Protein AF-A0A7S7UME5-F1 (afdb_monomer_lite)

Structure (mmCIF, N/CA/C/O backbone):
data_AF-A0A7S7UME5-F1
#
_entry.id   AF-A0A7S7UME5-F1
#
loop_
_atom_site.group_PDB
_atom_site.id
_atom_site.type_symbol
_atom_site.label_atom_id
_atom_site.label_alt_id
_atom_site.label_comp_id
_atom_site.label_asym_id
_atom_site.label_entity_id
_atom_site.label_seq_id
_atom_site.pdbx_PDB_ins_code
_atom_site.Cartn_x
_atom_site.Cartn_y
_atom_site.Cartn_z
_atom_site.occupancy
_atom_site.B_iso_or_equiv
_atom_site.auth_seq_id
_atom_site.auth_comp_id
_atom_site.auth_asym_id
_atom_site.auth_atom_id
_atom_site.pdbx_PDB_model_num
ATOM 1 N N . MET A 1 1 ? -12.596 3.383 28.297 1.00 74.31 1 MET A N 1
ATOM 2 C CA . MET A 1 1 ? -12.587 4.256 27.106 1.00 74.31 1 MET A CA 1
ATOM 3 C C . MET A 1 1 ? -13.983 4.830 26.935 1.00 74.31 1 MET A C 1
ATOM 5 O O . MET A 1 1 ? -14.942 4.095 27.133 1.00 74.31 1 MET A O 1
ATOM 9 N N . THR A 1 2 ? -14.119 6.123 26.660 1.00 87.06 2 THR A N 1
ATOM 10 C CA . THR A 1 2 ? -15.431 6.769 26.489 1.00 87.06 2 THR A CA 1
ATOM 11 C C . THR A 1 2 ? -15.972 6.555 25.071 1.00 87.06 2 THR A C 1
ATOM 13 O O . THR A 1 2 ? -15.206 6.370 24.124 1.00 87.06 2 THR A O 1
ATOM 16 N N . ASN A 1 3 ? -17.294 6.633 24.888 1.00 87.62 3 ASN A N 1
ATOM 17 C CA . ASN A 1 3 ? -17.919 6.502 23.562 1.00 87.62 3 ASN A CA 1
ATOM 18 C C . ASN A 1 3 ? -17.400 7.544 22.553 1.00 87.62 3 ASN A C 1
ATOM 20 O O . ASN A 1 3 ? -17.252 7.245 21.368 1.00 87.62 3 ASN A O 1
ATOM 24 N N . ALA A 1 4 ? -17.087 8.756 23.021 1.00 89.50 4 ALA A N 1
ATOM 25 C CA . ALA A 1 4 ? -16.542 9.822 22.186 1.00 89.50 4 ALA A CA 1
ATOM 26 C C . ALA A 1 4 ? -15.124 9.497 21.685 1.00 89.50 4 ALA A C 1
ATOM 28 O O . ALA A 1 4 ? -14.830 9.689 20.504 1.00 89.50 4 ALA A O 1
ATOM 29 N N . GLU A 1 5 ? -14.262 8.953 22.549 1.00 87.62 5 GLU A N 1
ATOM 30 C CA . GLU A 1 5 ? -12.923 8.491 22.162 1.00 87.62 5 GLU A CA 1
ATOM 31 C C . GLU A 1 5 ? -13.016 7.329 21.170 1.00 87.62 5 GLU A C 1
ATOM 33 O O . GLU A 1 5 ? -12.347 7.346 20.138 1.00 87.62 5 GLU A O 1
ATOM 38 N N . HIS A 1 6 ? -13.900 6.360 21.429 1.00 86.50 6 HIS A N 1
ATOM 39 C CA . HIS A 1 6 ? -14.111 5.210 20.546 1.00 86.50 6 HIS A CA 1
ATOM 40 C C . HIS A 1 6 ? -14.535 5.649 19.135 1.00 86.50 6 HIS A C 1
ATOM 42 O O . HIS A 1 6 ? -13.988 5.194 18.128 1.00 86.50 6 HIS A O 1
ATOM 48 N N . TYR A 1 7 ? -15.454 6.615 19.052 1.00 89.94 7 TYR A N 1
ATOM 49 C CA . TYR A 1 7 ? -15.890 7.206 17.789 1.00 89.94 7 TYR A CA 1
ATOM 50 C C . TYR A 1 7 ? -14.749 7.914 17.041 1.00 89.94 7 TYR A C 1
ATOM 52 O O . TYR A 1 7 ? -14.586 7.733 15.830 1.00 89.94 7 TYR A O 1
ATOM 60 N N . GLN A 1 8 ? -13.925 8.697 17.745 1.00 93.38 8 GLN A N 1
ATOM 61 C CA . GLN A 1 8 ? -12.789 9.382 17.127 1.00 93.38 8 GLN A CA 1
ATOM 62 C C . GLN A 1 8 ? -11.740 8.403 16.592 1.00 93.38 8 GLN A C 1
ATOM 64 O O . GLN A 1 8 ? -11.241 8.609 15.481 1.00 93.38 8 GLN A O 1
ATOM 69 N N . ILE A 1 9 ? -11.422 7.338 17.336 1.00 90.19 9 ILE A N 1
ATOM 70 C CA . ILE A 1 9 ? -10.475 6.318 16.870 1.00 90.19 9 ILE A CA 1
ATOM 71 C C . ILE A 1 9 ? -11.028 5.599 15.636 1.00 90.19 9 ILE A C 1
ATOM 73 O O . ILE A 1 9 ? -10.328 5.515 14.625 1.00 90.19 9 ILE A O 1
ATOM 77 N N . ASN A 1 10 ? -12.297 5.186 15.651 1.00 90.69 10 ASN A N 1
ATOM 78 C CA . ASN A 1 10 ? -12.930 4.553 14.491 1.00 90.69 10 ASN A CA 1
ATOM 79 C C . ASN A 1 10 ? -12.895 5.446 13.245 1.00 90.69 10 ASN A C 1
ATOM 81 O O . ASN A 1 10 ? -12.571 4.980 12.151 1.00 90.69 10 ASN A O 1
ATOM 85 N N . ARG A 1 11 ? -13.149 6.751 13.400 1.00 94.19 11 ARG A N 1
ATOM 86 C CA . ARG A 1 11 ? -13.052 7.709 12.290 1.00 94.19 11 ARG A CA 1
ATOM 87 C C . ARG A 1 11 ? -11.631 7.805 11.730 1.00 94.19 11 ARG A C 1
ATOM 89 O O . ARG A 1 11 ? -11.463 7.859 10.513 1.00 94.19 11 ARG A O 1
ATOM 96 N N . ARG A 1 12 ? -10.608 7.824 12.591 1.00 94.06 12 ARG A N 1
ATOM 97 C CA . ARG A 1 12 ? -9.196 7.861 12.166 1.00 94.06 12 ARG A CA 1
ATOM 98 C C . ARG A 1 12 ? -8.795 6.583 11.430 1.00 94.06 12 ARG A C 1
ATOM 100 O O . ARG A 1 12 ? -8.157 6.671 10.385 1.00 94.06 12 ARG A O 1
ATOM 107 N N . ILE A 1 13 ? -9.227 5.420 11.914 1.00 93.38 13 ILE A N 1
ATOM 108 C CA . ILE A 1 13 ? -8.991 4.131 11.249 1.00 93.38 13 ILE A CA 1
ATOM 109 C C . ILE A 1 13 ? -9.668 4.092 9.875 1.00 93.38 13 ILE A C 1
ATOM 111 O O . ILE A 1 13 ? -9.039 3.687 8.903 1.00 93.38 13 ILE A O 1
ATOM 115 N N . ALA A 1 14 ? -10.909 4.572 9.761 1.00 93.56 14 ALA A N 1
ATOM 116 C CA . ALA A 1 14 ? -11.615 4.634 8.480 1.00 93.56 14 ALA A CA 1
ATOM 117 C C . ALA A 1 14 ? -10.909 5.546 7.458 1.00 93.56 14 ALA A C 1
ATOM 119 O O . ALA A 1 14 ? -10.874 5.245 6.264 1.00 93.56 14 ALA A O 1
ATOM 120 N N . LEU A 1 15 ? -10.320 6.660 7.909 1.00 95.50 15 LEU A N 1
ATOM 121 C CA . LEU A 1 15 ? -9.490 7.511 7.051 1.00 95.50 15 LEU A CA 1
ATOM 122 C C . LEU A 1 15 ? -8.212 6.790 6.607 1.00 95.50 15 LEU A C 1
ATOM 124 O O . LEU A 1 15 ? -7.880 6.826 5.422 1.00 95.50 15 LEU A O 1
ATOM 128 N N . LEU A 1 16 ? -7.534 6.102 7.528 1.00 94.56 16 LEU A N 1
ATOM 129 C CA . LEU A 1 16 ? -6.331 5.325 7.226 1.00 94.56 16 LEU A CA 1
ATOM 130 C C . LEU A 1 16 ? -6.620 4.197 6.225 1.00 94.56 16 LEU A C 1
ATOM 132 O O . LEU A 1 16 ? -5.833 3.962 5.313 1.00 94.56 16 LEU A O 1
ATOM 136 N N . GLU A 1 17 ? -7.771 3.541 6.343 1.00 94.62 17 GLU A N 1
ATOM 137 C CA . GLU A 1 17 ? -8.230 2.505 5.417 1.00 94.62 17 GLU A CA 1
ATOM 138 C C . GLU A 1 17 ? -8.440 3.045 4.003 1.00 94.62 17 GLU A C 1
ATOM 140 O O . GLU A 1 17 ? -7.933 2.470 3.039 1.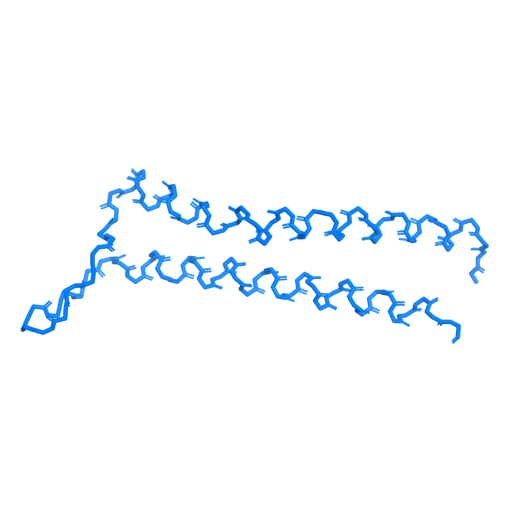00 94.62 17 GLU A O 1
ATOM 145 N N . ARG A 1 18 ? -9.094 4.204 3.869 1.00 94.88 18 ARG A N 1
ATOM 146 C CA . ARG A 1 18 ? -9.256 4.871 2.567 1.00 94.88 18 ARG A CA 1
ATOM 147 C C . ARG A 1 18 ? -7.914 5.273 1.962 1.00 94.88 18 ARG A C 1
ATOM 149 O O . ARG A 1 18 ? -7.687 5.036 0.778 1.00 94.88 18 ARG A O 1
ATOM 156 N N . ALA A 1 19 ? -7.020 5.846 2.768 1.00 94.44 19 ALA A N 1
ATOM 157 C CA . ALA A 1 19 ? -5.677 6.208 2.323 1.00 94.44 19 ALA A CA 1
ATOM 158 C C . ALA A 1 19 ? -4.881 4.972 1.873 1.00 94.44 19 ALA A C 1
ATOM 160 O O . ALA A 1 19 ? -4.234 5.000 0.830 1.00 94.44 19 ALA A O 1
ATOM 161 N N . THR A 1 20 ? -4.995 3.862 2.602 1.00 94.56 20 THR A N 1
ATOM 162 C CA . THR A 1 20 ? -4.331 2.593 2.274 1.00 94.56 20 THR A CA 1
ATOM 163 C C . THR A 1 20 ? -4.884 1.973 0.994 1.00 94.56 20 THR A C 1
ATOM 165 O O . THR A 1 20 ? -4.116 1.450 0.193 1.00 94.56 20 THR A O 1
ATOM 168 N N . ALA A 1 21 ? -6.193 2.066 0.749 1.00 94.81 21 ALA A N 1
ATOM 169 C CA . ALA A 1 21 ? -6.798 1.614 -0.503 1.00 94.81 21 ALA A CA 1
ATOM 170 C C . ALA A 1 21 ? -6.312 2.441 -1.707 1.00 94.81 21 ALA A C 1
ATOM 172 O O . ALA A 1 21 ? -5.967 1.880 -2.748 1.00 94.81 21 ALA A O 1
ATOM 173 N N . LEU A 1 22 ? -6.223 3.768 -1.555 1.00 94.31 22 LEU A N 1
ATOM 174 C CA . LEU A 1 22 ? -5.647 4.648 -2.578 1.00 94.31 22 LEU A CA 1
ATOM 175 C C . LEU A 1 22 ? -4.165 4.335 -2.816 1.00 94.31 22 LEU A C 1
ATOM 177 O O . LEU A 1 22 ? -3.738 4.238 -3.965 1.00 94.31 22 LEU A O 1
ATOM 181 N N . PHE A 1 23 ? -3.400 4.117 -1.746 1.00 93.44 23 PHE A N 1
ATOM 182 C CA . PHE A 1 23 ? -1.997 3.731 -1.829 1.00 93.44 23 PHE A CA 1
ATOM 183 C C . PHE A 1 23 ? -1.810 2.367 -2.505 1.00 93.44 23 PHE A C 1
ATOM 185 O O . PHE A 1 23 ? -0.939 2.233 -3.352 1.00 93.44 23 PHE A O 1
ATOM 192 N N . GLY A 1 24 ? -2.652 1.371 -2.227 1.00 91.12 24 GLY A N 1
ATOM 193 C CA . GLY A 1 24 ? -2.603 0.084 -2.929 1.00 91.12 24 GLY A CA 1
ATOM 194 C C . GLY A 1 24 ? -2.907 0.213 -4.423 1.00 91.12 24 GLY A C 1
ATOM 195 O O . GLY A 1 24 ? -2.264 -0.430 -5.247 1.00 91.12 24 GLY A O 1
ATOM 196 N N . ARG A 1 25 ? -3.852 1.089 -4.791 1.00 92.00 25 ARG A N 1
ATOM 197 C CA . ARG A 1 25 ? -4.247 1.306 -6.190 1.00 92.00 25 ARG A CA 1
ATOM 198 C C . ARG A 1 25 ? -3.211 2.086 -7.000 1.00 92.00 25 ARG A C 1
ATOM 200 O O . ARG A 1 25 ? -3.008 1.778 -8.170 1.00 92.00 25 ARG A O 1
ATOM 207 N N . PHE A 1 26 ? -2.597 3.110 -6.408 1.00 91.75 26 PHE A N 1
ATOM 208 C CA . PHE A 1 26 ? -1.739 4.059 -7.129 1.00 91.75 26 PHE A CA 1
ATOM 209 C C . PHE A 1 26 ? -0.269 4.026 -6.705 1.00 91.75 26 PHE A C 1
ATOM 211 O O . PHE A 1 26 ? 0.580 4.555 -7.415 1.00 91.75 26 PHE A O 1
ATOM 218 N N . GLY A 1 27 ? 0.064 3.390 -5.585 1.00 87.12 27 GLY A N 1
ATOM 219 C CA . GLY A 1 27 ? 1.414 3.370 -5.024 1.00 87.12 27 GLY A CA 1
ATOM 220 C C . GLY A 1 27 ? 2.438 2.759 -5.973 1.00 87.12 27 GLY A C 1
ATOM 221 O O . GLY A 1 27 ? 3.536 3.286 -6.087 1.00 87.12 27 GLY A O 1
ATOM 222 N N . GLY A 1 28 ? 2.061 1.732 -6.741 1.00 86.62 28 GLY A N 1
ATOM 223 C CA . GLY A 1 28 ? 2.929 1.140 -7.766 1.00 86.62 28 GLY A CA 1
ATOM 224 C C . GLY A 1 28 ? 3.266 2.077 -8.935 1.00 86.62 28 GLY A C 1
ATOM 225 O O . GLY A 1 28 ? 4.288 1.892 -9.590 1.00 86.62 28 GLY A O 1
ATOM 226 N N . LEU A 1 29 ? 2.466 3.123 -9.177 1.00 89.25 29 LEU A N 1
ATOM 227 C CA . LEU A 1 29 ? 2.754 4.110 -10.223 1.00 89.25 29 LEU A CA 1
ATOM 228 C C . LEU A 1 29 ? 3.904 5.044 -9.837 1.00 89.25 29 LEU A C 1
ATOM 230 O O . LEU A 1 29 ? 4.571 5.575 -10.722 1.00 89.25 29 LEU A O 1
ATOM 234 N N . ILE A 1 30 ? 4.164 5.234 -8.540 1.00 88.06 30 ILE A N 1
ATOM 235 C CA . ILE A 1 30 ? 5.223 6.131 -8.067 1.00 88.06 30 ILE A CA 1
ATOM 236 C C . ILE A 1 30 ? 6.612 5.583 -8.449 1.00 88.06 30 ILE A C 1
ATOM 238 O O . ILE A 1 30 ? 7.348 6.304 -9.124 1.00 88.06 30 ILE A O 1
ATOM 242 N N . PRO A 1 31 ? 6.971 4.317 -8.141 1.00 87.25 31 PRO A N 1
ATOM 243 C CA . PRO A 1 31 ? 8.191 3.692 -8.650 1.00 87.25 31 PRO A CA 1
ATOM 244 C C . PRO A 1 31 ? 8.336 3.762 -10.170 1.00 87.25 31 PRO A C 1
ATOM 246 O O . PRO A 1 31 ? 9.433 4.004 -10.663 1.00 87.25 31 PRO A O 1
ATOM 249 N N . MET A 1 32 ? 7.238 3.598 -10.912 1.00 85.44 32 MET A N 1
ATOM 250 C CA . MET A 1 32 ? 7.254 3.666 -12.376 1.00 85.44 32 MET A CA 1
ATOM 251 C C . MET A 1 32 ? 7.547 5.080 -12.886 1.00 85.44 32 MET A C 1
ATOM 253 O O . MET A 1 32 ? 8.368 5.249 -13.785 1.00 85.44 32 MET A O 1
ATOM 257 N N . ALA A 1 33 ? 6.932 6.106 -12.291 1.00 88.69 33 ALA A N 1
ATOM 258 C CA . ALA A 1 33 ? 7.210 7.500 -12.624 1.00 88.69 33 ALA A CA 1
ATOM 259 C C . ALA A 1 33 ? 8.662 7.881 -12.287 1.00 88.69 33 ALA A C 1
ATOM 261 O O . ALA A 1 33 ? 9.338 8.507 -13.098 1.00 88.69 33 ALA A O 1
ATOM 262 N N . VAL A 1 34 ? 9.169 7.449 -11.127 1.00 86.81 34 VAL A N 1
ATOM 263 C CA . VAL A 1 34 ? 10.569 7.653 -10.718 1.00 86.81 34 VAL A CA 1
ATOM 264 C C . VAL A 1 34 ? 11.531 6.963 -11.686 1.00 86.81 34 VAL A C 1
ATOM 266 O O . VAL A 1 34 ? 12.510 7.571 -12.115 1.00 86.81 34 VAL A O 1
ATOM 269 N N . ALA A 1 35 ? 11.244 5.717 -12.068 1.00 86.75 35 ALA A N 1
ATOM 270 C CA . ALA A 1 35 ? 12.037 4.972 -13.039 1.00 86.75 35 ALA A CA 1
ATOM 271 C C . ALA A 1 35 ? 12.081 5.678 -14.399 1.00 86.75 35 ALA A C 1
ATOM 273 O O . ALA A 1 35 ? 13.153 5.822 -14.983 1.00 86.75 35 ALA A O 1
ATOM 274 N N . PHE A 1 36 ? 10.932 6.171 -14.870 1.00 85.62 36 PHE A N 1
ATOM 275 C CA . PHE A 1 36 ? 10.828 6.918 -16.119 1.00 85.62 36 PHE A CA 1
ATOM 276 C C . PHE A 1 36 ? 11.640 8.219 -16.081 1.00 85.62 36 PHE A C 1
ATOM 278 O O . PHE A 1 36 ? 12.452 8.464 -16.973 1.00 85.62 36 PHE A O 1
ATOM 285 N N . LEU A 1 37 ? 11.479 9.024 -15.025 1.00 88.62 37 LEU A N 1
ATOM 286 C CA . LEU A 1 37 ? 12.205 10.289 -14.856 1.00 88.62 37 LEU A CA 1
ATOM 287 C C . LEU A 1 37 ? 13.723 10.081 -14.773 1.00 88.62 37 LEU A C 1
ATOM 289 O O . LEU A 1 37 ? 14.482 10.875 -15.324 1.00 88.62 37 LEU A O 1
ATOM 293 N N . ASN A 1 38 ? 14.161 8.988 -14.146 1.00 85.69 38 ASN A N 1
ATOM 294 C CA . ASN A 1 38 ? 15.576 8.645 -14.017 1.00 85.69 38 ASN A CA 1
ATOM 295 C C . ASN A 1 38 ? 16.129 7.809 -15.183 1.00 85.69 38 ASN A C 1
ATOM 297 O O . ASN A 1 38 ? 17.287 7.395 -15.129 1.00 85.69 38 ASN A O 1
ATOM 301 N N . ARG A 1 39 ? 15.326 7.546 -16.227 1.00 83.00 39 ARG A N 1
ATOM 302 C CA . ARG A 1 39 ? 15.687 6.701 -17.382 1.00 83.00 39 ARG A CA 1
ATOM 303 C C . ARG A 1 39 ? 16.232 5.328 -16.974 1.00 83.00 39 ARG A C 1
ATOM 305 O O . ARG A 1 39 ? 17.159 4.808 -17.594 1.00 83.00 39 ARG A O 1
ATOM 312 N N . TRP A 1 40 ? 15.680 4.748 -15.910 1.00 80.44 40 TRP A N 1
ATOM 313 C CA . TRP A 1 40 ? 16.059 3.403 -15.495 1.00 80.44 40 TRP A CA 1
ATOM 314 C C . TRP A 1 40 ? 15.607 2.390 -16.551 1.00 80.44 40 TRP A C 1
ATOM 316 O O . TRP A 1 40 ? 14.505 2.527 -17.090 1.00 80.44 40 TRP A O 1
ATOM 326 N N . PRO A 1 41 ? 16.424 1.368 -16.851 1.00 72.62 41 PRO A N 1
ATOM 327 C CA . PRO A 1 41 ? 16.022 0.319 -17.773 1.00 72.62 41 PRO A CA 1
ATOM 328 C C . PRO A 1 41 ? 14.818 -0.429 -17.187 1.00 72.62 41 PRO A C 1
ATOM 330 O O . PRO A 1 41 ? 14.872 -0.946 -16.074 1.00 72.62 41 PRO A O 1
ATOM 333 N N . THR A 1 42 ? 13.709 -0.452 -17.924 1.00 68.31 42 THR A N 1
ATOM 334 C CA . THR A 1 42 ? 12.460 -1.133 -17.530 1.00 68.31 42 THR A CA 1
ATOM 335 C C . THR A 1 42 ? 12.292 -2.495 -18.201 1.00 68.31 42 THR A C 1
ATOM 337 O O . THR A 1 42 ? 11.387 -3.247 -17.848 1.00 68.31 42 THR A O 1
ATOM 340 N N . GLN A 1 43 ? 13.158 -2.818 -19.163 1.00 66.62 43 GLN A N 1
ATOM 341 C CA . GLN A 1 43 ? 13.168 -4.097 -19.862 1.00 66.62 43 GLN A CA 1
ATOM 342 C C . GLN A 1 43 ? 14.008 -5.114 -19.086 1.00 66.62 43 GLN A C 1
ATOM 344 O O . GLN A 1 43 ? 15.095 -4.805 -18.596 1.00 66.62 43 GLN A O 1
ATOM 349 N N . VAL A 1 44 ? 13.479 -6.331 -18.976 1.00 62.91 44 VAL A N 1
ATOM 350 C CA . VAL A 1 44 ? 14.201 -7.495 -18.458 1.00 62.91 44 VAL A CA 1
ATOM 351 C C . VAL A 1 44 ? 14.537 -8.364 -19.658 1.00 62.91 44 VAL A C 1
ATOM 353 O O . VAL A 1 44 ? 13.666 -9.052 -20.185 1.00 62.91 44 VAL A O 1
ATOM 356 N N . GLU A 1 45 ? 15.783 -8.308 -20.115 1.00 61.53 45 GLU A N 1
ATOM 357 C CA . GLU A 1 45 ? 16.288 -9.269 -21.092 1.00 61.53 45 GLU A CA 1
ATOM 358 C C . GLU A 1 45 ? 16.743 -10.528 -20.344 1.00 61.53 45 GLU A C 1
ATOM 360 O O . GLU A 1 45 ? 17.591 -10.477 -19.451 1.00 61.53 45 GLU A O 1
ATOM 365 N N . LEU A 1 46 ? 16.126 -11.664 -20.669 1.00 63.09 46 LEU A N 1
ATOM 366 C CA . LEU A 1 46 ? 16.568 -12.981 -20.216 1.00 63.09 46 LEU A CA 1
ATOM 367 C C . LEU A 1 46 ? 17.616 -13.512 -21.206 1.00 63.09 46 LEU A C 1
ATOM 369 O O . LEU A 1 46 ? 17.498 -13.269 -22.401 1.00 63.09 46 LEU A O 1
ATOM 373 N N . TYR A 1 47 ? 18.635 -14.191 -20.666 1.00 51.56 47 TYR A N 1
ATOM 374 C CA . TYR A 1 47 ? 19.827 -14.801 -21.296 1.00 51.56 47 TYR A CA 1
ATOM 375 C C . TYR A 1 47 ? 19.847 -14.894 -22.847 1.00 51.56 47 TYR A C 1
ATOM 377 O O . TYR A 1 47 ? 18.887 -15.399 -23.429 1.00 51.56 47 TYR A O 1
ATOM 385 N N . PRO A 1 48 ? 20.951 -14.520 -23.540 1.00 59.00 48 PRO A N 1
ATOM 386 C CA . PRO A 1 48 ? 22.349 -14.506 -23.077 1.00 59.00 48 PRO A CA 1
ATOM 387 C C . PRO A 1 48 ? 22.857 -13.154 -22.572 1.00 59.00 48 PRO A C 1
ATOM 389 O O . PRO A 1 48 ? 23.962 -13.064 -22.042 1.00 59.00 48 PRO A O 1
ATOM 392 N N . HIS A 1 49 ? 22.046 -12.108 -22.672 1.00 58.00 49 HIS A N 1
ATOM 393 C CA . HIS A 1 49 ? 22.376 -10.779 -22.175 1.00 58.00 49 HIS A CA 1
ATOM 394 C C . HIS A 1 49 ? 21.749 -10.608 -20.796 1.00 58.00 49 HIS A C 1
ATOM 396 O O . HIS A 1 49 ? 20.755 -9.909 -20.636 1.00 58.00 49 HIS A O 1
ATOM 402 N N . TRP A 1 50 ? 22.299 -11.290 -19.784 1.00 54.09 50 TRP A N 1
ATOM 403 C CA . TRP A 1 50 ? 21.939 -10.998 -18.396 1.00 54.09 50 TRP A CA 1
ATOM 404 C C . TRP A 1 50 ? 22.479 -9.605 -18.073 1.00 54.09 50 TRP A C 1
ATOM 406 O O . TRP A 1 50 ? 23.578 -9.455 -17.538 1.00 54.09 50 TRP A O 1
ATOM 416 N N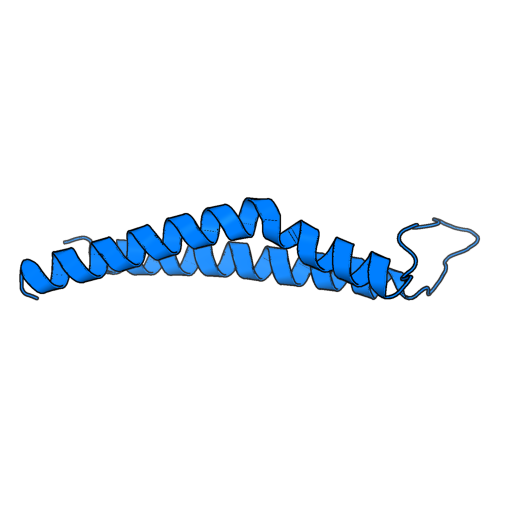 . GLN A 1 51 ? 21.756 -8.559 -18.476 1.00 56.31 51 GLN A N 1
ATOM 417 C CA . GLN A 1 51 ? 22.098 -7.217 -18.058 1.00 56.31 51 GLN A CA 1
ATOM 418 C C . GLN A 1 51 ? 21.955 -7.186 -16.541 1.00 56.31 51 GLN A C 1
ATOM 420 O O . GLN A 1 51 ? 20.855 -7.187 -15.990 1.00 56.31 51 GLN A O 1
ATOM 425 N N . VAL A 1 52 ? 23.096 -7.089 -15.863 1.00 56.16 52 VAL A N 1
ATOM 426 C CA . VAL A 1 52 ? 23.216 -6.479 -14.536 1.00 56.16 52 VAL A CA 1
ATOM 427 C C . VAL A 1 52 ? 22.928 -4.975 -14.699 1.00 56.16 52 VAL A C 1
ATOM 429 O O . VAL A 1 52 ? 23.776 -4.122 -14.471 1.00 56.1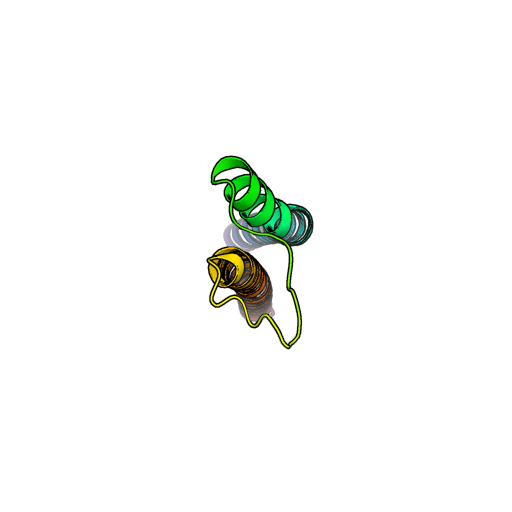6 52 VAL A O 1
ATOM 432 N N . GLY A 1 53 ? 21.758 -4.643 -15.243 1.00 62.22 53 GLY A N 1
ATOM 433 C CA . GLY A 1 53 ? 21.292 -3.283 -15.450 1.00 62.22 53 GLY A CA 1
ATOM 434 C C . GLY A 1 53 ? 20.581 -2.784 -14.201 1.00 62.22 53 GLY A C 1
ATOM 435 O O . GLY A 1 53 ? 20.099 -3.567 -13.387 1.00 62.22 53 GLY A O 1
ATOM 436 N N . GLU A 1 54 ? 20.450 -1.468 -14.066 1.00 68.38 54 GLU A N 1
ATOM 437 C CA . GLU A 1 54 ? 19.808 -0.799 -12.922 1.00 68.38 54 GLU A CA 1
ATOM 438 C C . GLU A 1 54 ? 18.284 -1.053 -12.810 1.00 68.38 54 GLU A C 1
ATOM 440 O O . GLU A 1 54 ? 17.595 -0.407 -12.021 1.00 68.38 54 GLU A O 1
ATOM 445 N N . SER A 1 55 ? 17.737 -2.007 -13.575 1.00 74.44 55 SER A N 1
ATOM 446 C CA . SER A 1 55 ? 16.319 -2.388 -13.585 1.00 74.44 55 SER A CA 1
ATOM 447 C C . SER A 1 55 ? 15.877 -2.979 -12.247 1.00 74.44 55 SER A C 1
ATOM 449 O O . SER A 1 55 ? 14.734 -2.782 -11.830 1.00 74.44 55 SER A O 1
ATOM 451 N N . TRP A 1 56 ? 16.800 -3.604 -11.505 1.00 78.94 56 TRP A N 1
ATOM 452 C CA . TRP A 1 56 ? 16.570 -4.067 -10.134 1.00 78.94 56 TRP A CA 1
ATOM 453 C C . TRP A 1 56 ? 16.070 -2.942 -9.214 1.00 78.94 56 TRP A C 1
ATOM 455 O O . TRP A 1 56 ? 15.286 -3.218 -8.310 1.00 78.94 56 TRP A O 1
ATOM 465 N N . LYS A 1 57 ? 16.439 -1.674 -9.464 1.00 83.06 57 LYS A N 1
ATOM 466 C CA . LYS A 1 57 ? 15.952 -0.520 -8.689 1.00 83.06 57 LYS A CA 1
ATOM 467 C C . LYS A 1 57 ? 14.452 -0.299 -8.870 1.00 83.06 57 LYS A C 1
ATOM 469 O O . LYS A 1 57 ? 13.772 0.058 -7.907 1.00 83.06 57 LYS A O 1
ATOM 474 N N . VAL A 1 58 ? 13.929 -0.543 -10.075 1.00 84.00 58 VAL A N 1
ATOM 475 C CA . VAL A 1 58 ? 12.490 -0.476 -10.377 1.00 84.00 58 VAL A CA 1
ATOM 476 C C . VAL A 1 58 ? 11.758 -1.567 -9.605 1.00 84.00 58 VAL A C 1
ATOM 478 O O . VAL A 1 58 ? 10.819 -1.274 -8.865 1.00 84.00 58 VAL A O 1
ATOM 481 N N . PHE A 1 59 ? 12.225 -2.814 -9.724 1.00 84.44 59 PHE A N 1
ATOM 482 C CA . PHE A 1 59 ? 11.619 -3.958 -9.043 1.00 84.44 59 PHE A CA 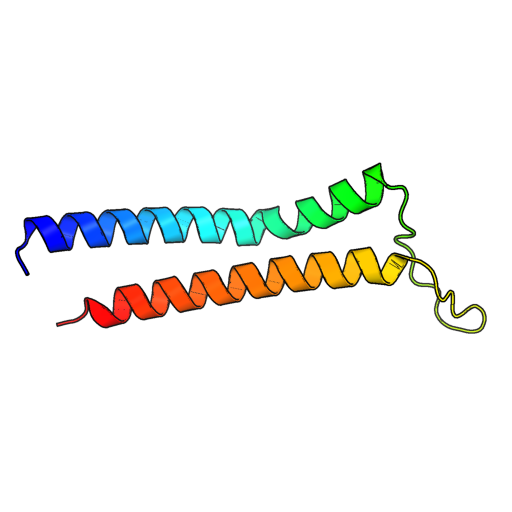1
ATOM 483 C C . PHE A 1 59 ? 11.675 -3.806 -7.526 1.00 84.44 59 PHE A C 1
ATOM 485 O O . PHE A 1 59 ? 10.653 -3.965 -6.864 1.00 84.44 59 PHE A O 1
ATOM 492 N N . LEU A 1 60 ? 12.829 -3.429 -6.970 1.00 89.38 60 LEU A N 1
ATOM 493 C CA . LEU A 1 60 ? 12.982 -3.190 -5.538 1.00 89.38 60 LEU A CA 1
ATOM 494 C C . LEU A 1 60 ? 12.029 -2.092 -5.059 1.00 89.38 60 LEU A C 1
ATOM 496 O O . LEU A 1 60 ? 11.341 -2.275 -4.059 1.00 89.38 60 LEU A O 1
ATOM 50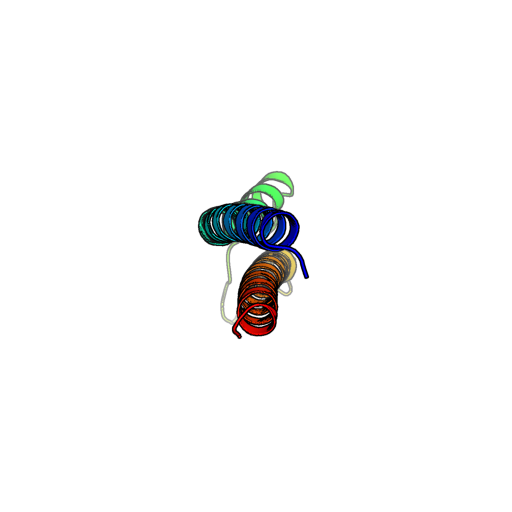0 N N . SER A 1 61 ? 11.938 -0.979 -5.790 1.00 88.75 61 SER A N 1
ATOM 501 C CA . SER A 1 61 ? 11.024 0.115 -5.448 1.00 88.75 61 SER A CA 1
ATOM 502 C C . SER A 1 61 ? 9.560 -0.335 -5.484 1.00 88.75 61 SER A C 1
ATOM 504 O O . SER A 1 61 ? 8.810 -0.039 -4.557 1.00 88.75 61 SER A O 1
ATOM 506 N N . LEU A 1 62 ? 9.149 -1.104 -6.497 1.00 89.56 62 LEU A N 1
ATOM 507 C CA . LEU A 1 62 ? 7.808 -1.695 -6.564 1.00 89.56 62 LEU A CA 1
ATOM 508 C C . LEU A 1 62 ? 7.532 -2.621 -5.374 1.00 89.56 62 LEU A C 1
ATOM 510 O O . LEU A 1 62 ? 6.485 -2.496 -4.737 1.00 89.56 62 LEU A O 1
ATOM 514 N N . TYR A 1 63 ? 8.477 -3.500 -5.030 1.00 91.44 63 TYR A N 1
ATOM 515 C CA . TYR A 1 63 ? 8.345 -4.392 -3.878 1.00 91.44 63 TYR A CA 1
ATOM 516 C C . TYR A 1 63 ? 8.244 -3.623 -2.560 1.00 91.44 63 TYR A C 1
ATOM 518 O O . TYR A 1 63 ? 7.402 -3.962 -1.735 1.00 91.44 63 TYR A O 1
ATOM 526 N N . LEU A 1 64 ? 9.029 -2.561 -2.361 1.00 94.38 64 LEU A N 1
ATOM 527 C CA . LEU A 1 64 ? 8.948 -1.730 -1.155 1.00 94.38 64 LEU A CA 1
ATOM 528 C C . LEU A 1 64 ? 7.567 -1.082 -0.997 1.00 94.38 64 LEU A C 1
ATOM 530 O O . LEU A 1 64 ? 6.995 -1.111 0.092 1.00 94.38 64 LEU A O 1
ATOM 534 N N . TYR A 1 65 ? 6.999 -0.551 -2.082 1.00 93.69 65 TYR A N 1
ATOM 535 C CA . TYR A 1 65 ? 5.644 0.004 -2.061 1.00 93.69 65 TYR A CA 1
ATOM 536 C C . TYR A 1 65 ? 4.589 -1.078 -1.814 1.00 93.69 65 TYR A C 1
ATOM 538 O O . TYR A 1 65 ? 3.644 -0.858 -1.054 1.00 93.69 65 TYR A O 1
ATOM 546 N N . TRP A 1 66 ? 4.766 -2.268 -2.387 1.00 92.81 66 TRP A N 1
ATOM 547 C CA . TRP A 1 66 ? 3.883 -3.398 -2.114 1.00 92.81 66 TRP A CA 1
ATOM 548 C C . TRP A 1 66 ? 3.941 -3.815 -0.636 1.00 92.81 66 TRP A C 1
ATOM 550 O O . TRP A 1 66 ? 2.901 -3.918 0.018 1.00 92.81 66 TRP A O 1
ATOM 560 N N . PHE A 1 67 ? 5.133 -3.973 -0.059 1.00 95.38 67 PHE A N 1
ATOM 561 C CA . PHE A 1 67 ? 5.284 -4.300 1.359 1.00 95.38 67 PHE A CA 1
ATOM 562 C C . PHE A 1 67 ? 4.706 -3.218 2.270 1.00 95.38 67 PHE A C 1
ATOM 564 O O . PHE A 1 67 ? 4.040 -3.552 3.249 1.00 95.38 67 PHE A O 1
ATOM 571 N N . ALA A 1 68 ? 4.881 -1.939 1.931 1.00 95.06 68 ALA A N 1
ATOM 572 C CA . ALA A 1 68 ? 4.263 -0.840 2.667 1.00 95.06 68 ALA A CA 1
ATOM 573 C C . ALA A 1 68 ? 2.727 -0.936 2.654 1.00 95.06 68 ALA A C 1
ATOM 575 O O . ALA A 1 68 ? 2.089 -0.763 3.692 1.00 95.06 68 ALA A O 1
ATOM 576 N N . TRP A 1 69 ? 2.123 -1.280 1.512 1.00 95.31 69 TRP A N 1
ATOM 577 C CA . TRP A 1 69 ? 0.674 -1.461 1.409 1.00 95.31 69 TRP A CA 1
ATOM 578 C C . TRP A 1 69 ? 0.182 -2.630 2.274 1.00 95.31 69 TRP A C 1
ATOM 580 O O . TRP A 1 69 ? -0.783 -2.481 3.027 1.00 95.31 69 TRP A O 1
ATOM 590 N N . LEU A 1 70 ? 0.882 -3.769 2.232 1.00 94.06 70 LEU A N 1
ATOM 591 C CA . LEU A 1 70 ? 0.572 -4.928 3.075 1.00 94.06 70 LEU A CA 1
ATOM 592 C C . LEU A 1 70 ? 0.708 -4.598 4.569 1.00 94.06 70 LEU A C 1
ATOM 594 O O . LEU A 1 70 ? -0.162 -4.963 5.363 1.00 94.06 70 LEU A O 1
ATOM 598 N N . ALA A 1 71 ? 1.767 -3.881 4.951 1.00 95.69 71 ALA A N 1
ATOM 599 C CA . ALA A 1 71 ? 2.007 -3.460 6.327 1.00 95.69 71 ALA A CA 1
ATOM 600 C C . ALA A 1 71 ? 0.904 -2.521 6.838 1.00 95.69 71 ALA A C 1
ATOM 602 O O . ALA A 1 71 ? 0.389 -2.728 7.937 1.00 95.69 71 ALA A O 1
ATOM 603 N N . LEU A 1 72 ? 0.474 -1.547 6.026 1.00 94.81 72 LEU A N 1
ATOM 604 C CA . LEU A 1 72 ? -0.647 -0.661 6.353 1.00 94.81 72 LEU A CA 1
ATOM 605 C C . LEU A 1 72 ? -1.954 -1.442 6.548 1.00 94.81 72 LEU A C 1
ATOM 607 O O . LEU A 1 72 ? -2.663 -1.222 7.530 1.00 94.81 72 LEU A O 1
ATOM 611 N N . GLY A 1 73 ? -2.246 -2.401 5.664 1.00 93.44 73 GLY A N 1
ATOM 612 C CA . GLY A 1 73 ? -3.413 -3.275 5.802 1.00 93.44 73 GLY A CA 1
ATOM 613 C C . GLY A 1 73 ? -3.398 -4.073 7.110 1.00 93.44 73 GLY A C 1
ATOM 614 O O . GLY A 1 73 ? -4.408 -4.142 7.815 1.00 93.44 73 GLY A O 1
ATOM 615 N N . ARG A 1 74 ? -2.236 -4.618 7.492 1.00 93.44 74 ARG A N 1
ATOM 616 C CA . ARG A 1 74 ? -2.065 -5.316 8.777 1.00 93.44 74 ARG A CA 1
ATOM 617 C C . ARG A 1 74 ? -2.215 -4.382 9.975 1.00 93.44 74 ARG A C 1
ATOM 619 O O . ARG A 1 74 ? -2.886 -4.760 10.932 1.00 93.44 74 ARG A O 1
ATOM 626 N N . ALA A 1 75 ? -1.666 -3.170 9.914 1.00 93.25 75 ALA A N 1
ATOM 627 C CA . ALA A 1 75 ? -1.805 -2.178 10.979 1.00 93.25 75 ALA A CA 1
ATOM 628 C C . ALA A 1 75 ? -3.274 -1.783 11.209 1.00 93.25 75 ALA A C 1
ATOM 630 O O . ALA A 1 75 ? -3.722 -1.723 12.352 1.00 93.25 75 ALA A O 1
ATOM 631 N N . ILE A 1 76 ? -4.052 -1.592 10.137 1.00 93.50 76 ILE A N 1
ATOM 632 C CA . ILE A 1 76 ? -5.497 -1.330 10.224 1.00 93.50 76 ILE A CA 1
ATOM 633 C C . ILE A 1 76 ? -6.233 -2.518 10.847 1.00 93.50 76 ILE A C 1
ATOM 635 O O . ILE A 1 76 ? -7.065 -2.323 11.730 1.00 93.50 76 ILE A O 1
ATOM 639 N N . SER A 1 77 ? -5.925 -3.744 10.413 1.00 92.81 77 SER A N 1
ATOM 640 C CA . SER A 1 77 ? -6.535 -4.955 10.974 1.00 92.81 77 SER A CA 1
ATOM 641 C C . SER A 1 77 ? -6.259 -5.086 12.472 1.00 92.81 77 SER A C 1
ATOM 643 O O . SER A 1 77 ? -7.170 -5.407 13.231 1.00 92.81 77 SER A O 1
ATOM 645 N N . PHE A 1 78 ? -5.026 -4.809 12.903 1.00 91.81 78 PHE A N 1
ATOM 646 C CA . PHE A 1 78 ? -4.647 -4.828 14.314 1.00 91.81 78 PHE A CA 1
ATOM 647 C C . PHE A 1 78 ? -5.383 -3.743 15.109 1.00 91.81 78 PHE A C 1
ATOM 649 O O . PHE A 1 78 ? -5.979 -4.036 16.141 1.00 91.81 78 PHE A O 1
ATOM 656 N N . ALA A 1 79 ? -5.426 -2.514 14.585 1.00 89.06 79 ALA A N 1
ATOM 657 C CA . ALA A 1 79 ? -6.116 -1.397 15.225 1.00 89.06 79 ALA A CA 1
ATOM 658 C C . ALA A 1 79 ? -7.627 -1.648 15.378 1.00 89.06 79 ALA A C 1
ATOM 660 O O . ALA A 1 79 ? -8.203 -1.339 16.418 1.00 89.06 79 ALA A O 1
ATOM 661 N N . LYS A 1 80 ? -8.273 -2.257 14.374 1.00 88.94 80 LYS A N 1
ATOM 662 C CA . LYS A 1 80 ? -9.681 -2.677 14.465 1.00 88.94 80 LYS A CA 1
ATOM 663 C C . LYS A 1 80 ? -9.872 -3.794 15.491 1.00 88.94 80 LYS A C 1
ATOM 665 O O . LYS A 1 80 ? -10.807 -3.727 16.280 1.00 88.94 80 LYS A O 1
ATOM 670 N N . GLY A 1 81 ? -8.980 -4.787 15.504 1.00 87.19 81 GLY A N 1
ATOM 671 C CA . GLY A 1 81 ? -9.019 -5.893 16.463 1.00 87.19 81 GLY A CA 1
ATOM 672 C C . GLY A 1 81 ? -8.885 -5.432 17.915 1.00 87.19 81 GLY A C 1
ATOM 673 O O . GLY A 1 81 ? -9.602 -5.927 18.772 1.00 87.19 81 GLY A O 1
ATOM 674 N N . SER A 1 82 ? -8.048 -4.425 18.185 1.00 80.69 82 SER A N 1
ATOM 675 C CA . SER A 1 82 ? -7.895 -3.849 19.531 1.00 80.69 82 SER A CA 1
ATOM 676 C C . SER A 1 82 ? -9.104 -3.050 20.037 1.00 80.69 82 SER A C 1
ATOM 678 O O . SER A 1 82 ? -9.126 -2.667 21.201 1.00 80.69 82 SER A O 1
ATOM 680 N N . LEU A 1 83 ? -10.077 -2.761 19.166 1.00 77.81 83 LEU A N 1
ATOM 681 C CA . LEU A 1 83 ? -11.306 -2.022 19.487 1.00 77.81 83 LEU A CA 1
ATOM 682 C C . LEU A 1 83 ? -12.544 -2.926 19.529 1.00 77.81 83 LEU A C 1
ATOM 684 O O . LEU A 1 83 ? -13.647 -2.437 19.782 1.00 77.81 83 LEU A O 1
ATOM 688 N N . ALA A 1 84 ? -12.388 -4.219 19.231 1.00 69.00 84 ALA A N 1
ATOM 689 C CA . ALA A 1 84 ? -13.446 -5.190 19.457 1.00 69.00 84 ALA A CA 1
ATOM 690 C C . ALA A 1 84 ? -13.632 -5.381 20.979 1.00 69.00 84 ALA A C 1
ATOM 692 O O . ALA A 1 84 ? -12.626 -5.403 21.692 1.00 69.00 84 ALA A O 1
ATOM 693 N N . PRO A 1 85 ? -14.881 -5.451 21.477 1.00 59.16 85 PRO A N 1
ATOM 694 C CA . PRO A 1 85 ? -15.160 -5.680 22.893 1.00 59.16 85 PRO A CA 1
ATOM 695 C C . PRO A 1 85 ? -14.679 -7.051 23.379 1.00 59.16 85 PRO A C 1
ATOM 697 O O . PRO A 1 85 ? -14.644 -7.998 22.557 1.00 59.16 85 PRO A O 1
#

Sequence (85 aa):
MTNAEHYQINRRIALLERATALFGRFGGLIPMAVAFLNRWPTQVELYPHWQVGESWKVFLSLYLYWFAWLALGRAISFAKGSLAP

Secondary structure (DSSP, 8-state):
--HHHHHHHHHHHHHHHHHHHHHHHHTTHHHHHHHHHTT-------SS-----TTHHHHHHHHHHHHHHHHHHHHHHHHHHTT--

pLDDT: mean 84.39, std 12.06, range [51.56, 95.69]

Foldseek 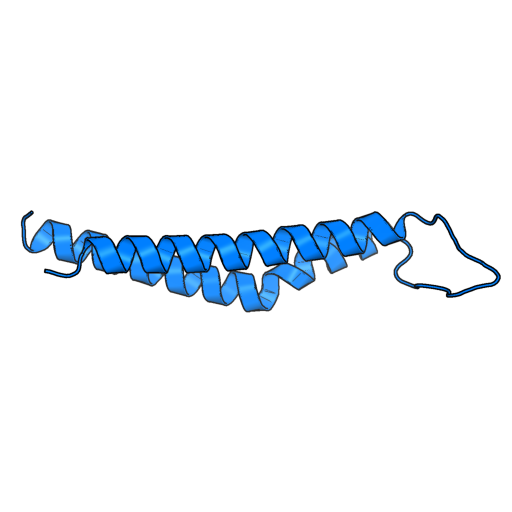3Di:
DDPVVLVVLVVVLVVLVVVLVVLVVCVLVVLVVVCVVVVFDCDCDDPPCRPPGRNVSSVVSNVVSVVVSVVSVVVSVVSVVVSDD

Radius of gyration: 19.02 Å; chains: 1; bounding box: 41×25×50 Å